Protein AF-A0A9Q9S6C7-F1 (afdb_monomer_lite)

Foldseek 3Di:
DDPPQFAEDQDPVRCVVCVVVVNGHDQYYYCDPLQVVLVVQQVVVCVVPVDPPDPPDGDPSSCVSCCVVDPDPDD

Organism: NCBI:txid2587529

pLDDT: mean 85.86, std 11.97, range [46.59, 96.62]

Secondary structure (DSSP, 8-state):
--TTSS-EESSHHHHHHHHHTT-S-SS-EE--HHHHHHHHHHHHHHHH--SS---S---HHHHHHHGGG-S----

Radius of gyration: 15.01 Å; chains: 1; bounding box: 34×30×37 Å

Structure (mmCIF, N/CA/C/O backbone):
data_AF-A0A9Q9S6C7-F1
#
_entry.id   AF-A0A9Q9S6C7-F1
#
loop_
_atom_site.group_PDB
_atom_site.id
_atom_site.type_symbol
_atom_site.label_atom_id
_atom_site.label_alt_id
_atom_site.label_comp_id
_atom_site.label_asym_id
_atom_site.label_entity_id
_atom_site.label_seq_id
_atom_site.pdbx_PDB_ins_code
_atom_site.Cartn_x
_atom_site.Cartn_y
_atom_site.Cartn_z
_atom_site.occupancy
_atom_site.B_iso_or_equiv
_atom_site.auth_seq_id
_atom_site.auth_comp_id
_atom_site.auth_asym_id
_atom_site.auth_atom_id
_atom_site.pdbx_PDB_model_num
ATOM 1 N N . MET A 1 1 ? -16.796 -3.740 -9.286 1.00 47.38 1 MET A N 1
ATOM 2 C CA . MET A 1 1 ? -16.233 -4.848 -8.483 1.00 47.38 1 MET A CA 1
ATOM 3 C C . MET A 1 1 ? -14.777 -4.534 -8.203 1.00 47.38 1 MET A C 1
ATOM 5 O O . MET A 1 1 ? -14.050 -4.256 -9.146 1.00 47.38 1 MET A O 1
ATOM 9 N N . GLN A 1 2 ? -14.368 -4.496 -6.935 1.00 57.78 2 GLN A N 1
ATOM 10 C CA . GLN A 1 2 ? -12.956 -4.383 -6.559 1.00 57.78 2 GLN A CA 1
ATOM 11 C C . GLN A 1 2 ? -12.381 -5.802 -6.496 1.00 57.78 2 GLN A C 1
ATOM 13 O O . GLN A 1 2 ? -12.843 -6.606 -5.695 1.00 57.78 2 GLN A O 1
ATOM 18 N N . PHE A 1 3 ? -11.389 -6.112 -7.328 1.00 67.38 3 PHE A N 1
ATOM 19 C CA . PHE A 1 3 ? -10.740 -7.435 -7.364 1.00 67.38 3 PHE A CA 1
ATOM 20 C C . PHE A 1 3 ? -9.692 -7.632 -6.261 1.00 67.38 3 PHE A C 1
ATOM 22 O O . PHE A 1 3 ? -9.035 -8.663 -6.190 1.00 67.38 3 PHE A O 1
ATOM 29 N N . LEU A 1 4 ? -9.499 -6.626 -5.407 1.00 66.19 4 LEU A N 1
ATOM 30 C CA . LEU A 1 4 ? -8.382 -6.567 -4.470 1.00 66.19 4 LEU A CA 1
ATOM 31 C C . LEU A 1 4 ? -8.536 -7.486 -3.249 1.00 66.19 4 LEU A C 1
ATOM 33 O O . LEU A 1 4 ? -7.612 -7.537 -2.444 1.00 66.19 4 LEU A O 1
ATOM 37 N N . ASN A 1 5 ? -9.657 -8.210 -3.094 1.00 77.25 5 ASN A N 1
ATOM 38 C CA . ASN A 1 5 ? -9.959 -9.076 -1.937 1.00 77.25 5 ASN A CA 1
ATOM 39 C C . ASN A 1 5 ? -9.689 -8.405 -0.570 1.00 77.25 5 ASN A C 1
ATOM 41 O O . ASN A 1 5 ? -9.489 -9.072 0.444 1.00 77.25 5 ASN A O 1
ATOM 45 N N . ARG A 1 6 ? -9.645 -7.068 -0.557 1.00 85.31 6 ARG A N 1
ATOM 46 C CA . ARG A 1 6 ? -9.345 -6.219 0.589 1.00 85.31 6 ARG A CA 1
ATOM 47 C C . ARG A 1 6 ? -9.811 -4.796 0.332 1.00 85.31 6 ARG A C 1
ATOM 49 O O . ARG A 1 6 ? -9.830 -4.341 -0.813 1.00 85.31 6 ARG A O 1
ATOM 56 N N . ARG A 1 7 ? -10.104 -4.086 1.416 1.00 89.44 7 ARG A N 1
ATOM 57 C CA . ARG A 1 7 ? -10.414 -2.655 1.408 1.00 89.44 7 ARG A CA 1
ATOM 58 C C . ARG A 1 7 ? -9.275 -1.874 2.048 1.00 89.44 7 ARG A C 1
ATOM 60 O O . ARG A 1 7 ? -8.660 -2.355 2.998 1.00 89.44 7 ARG A O 1
ATOM 67 N N . PHE A 1 8 ? -8.995 -0.699 1.496 1.00 90.38 8 PHE A N 1
ATOM 68 C CA . PHE A 1 8 ? -7.931 0.189 1.951 1.00 90.38 8 PHE A CA 1
ATOM 69 C C . PHE A 1 8 ? -8.534 1.371 2.703 1.00 90.38 8 PHE A C 1
ATOM 71 O O . PHE A 1 8 ? -9.495 1.975 2.230 1.00 90.38 8 PHE A O 1
ATOM 78 N N . PHE A 1 9 ? -7.930 1.713 3.833 1.00 94.75 9 PHE A N 1
ATOM 79 C CA . PHE A 1 9 ? -8.335 2.814 4.699 1.00 94.75 9 PHE A CA 1
ATOM 80 C C . PHE A 1 9 ? -7.161 3.770 4.887 1.00 94.75 9 PHE A C 1
ATOM 82 O O . PHE A 1 9 ? -6.006 3.343 4.936 1.00 94.75 9 PHE A O 1
ATOM 89 N N . ALA A 1 10 ? -7.450 5.068 4.954 1.00 93.94 10 ALA A N 1
ATOM 90 C CA . ALA A 1 10 ? -6.416 6.088 5.108 1.00 93.94 10 ALA A CA 1
ATOM 91 C C . ALA A 1 10 ? -5.736 6.006 6.482 1.00 93.94 10 ALA A C 1
ATOM 93 O O . ALA A 1 10 ? -4.523 6.161 6.581 1.00 93.94 10 ALA A O 1
ATOM 94 N N . ASP A 1 11 ? -6.516 5.719 7.521 1.00 95.06 11 ASP A N 1
ATOM 95 C CA . ASP A 1 11 ? -6.080 5.688 8.910 1.00 95.06 11 ASP A CA 1
ATOM 96 C C . ASP A 1 11 ? -6.966 4.748 9.746 1.00 95.06 11 ASP A C 1
ATOM 98 O O . ASP A 1 11 ? -7.879 4.091 9.234 1.00 95.06 11 ASP A O 1
ATOM 102 N N . GLN A 1 12 ? -6.661 4.671 11.043 1.00 94.19 12 GLN A N 1
ATOM 103 C CA . GLN A 1 12 ? -7.398 3.844 11.993 1.00 94.19 12 GLN A CA 1
ATOM 104 C C . GLN A 1 12 ? -8.842 4.324 12.186 1.00 94.19 12 GLN A C 1
ATOM 106 O O . GLN A 1 12 ? -9.739 3.496 12.242 1.00 94.19 12 GLN A O 1
ATOM 111 N N . ALA A 1 13 ? -9.092 5.636 12.207 1.00 96.00 13 ALA A N 1
ATOM 112 C CA . ALA A 1 13 ? -10.437 6.174 12.409 1.00 96.00 13 ALA A CA 1
ATOM 113 C C . ALA A 1 13 ? -11.373 5.817 11.240 1.00 96.00 13 ALA A C 1
ATOM 115 O O . ALA A 1 13 ? -12.531 5.457 11.447 1.00 96.00 13 ALA A O 1
ATOM 116 N N . ALA A 1 14 ? -10.861 5.860 10.008 1.00 95.81 14 ALA A N 1
ATOM 117 C CA . ALA A 1 14 ? -11.586 5.430 8.819 1.00 95.81 14 ALA A CA 1
ATOM 118 C C . ALA A 1 14 ? -11.888 3.923 8.842 1.00 95.81 14 ALA A C 1
ATOM 120 O O . ALA A 1 14 ? -12.956 3.506 8.391 1.00 95.81 14 ALA A O 1
ATOM 121 N N . LEU A 1 15 ? -10.965 3.111 9.367 1.00 94.62 15 LEU A N 1
ATOM 122 C CA . LEU A 1 15 ? -11.194 1.681 9.555 1.00 94.62 15 LEU A CA 1
ATOM 123 C C . LEU A 1 15 ? -12.259 1.425 10.628 1.00 94.62 15 LEU A C 1
ATOM 125 O O . LEU A 1 15 ? -13.184 0.660 10.375 1.00 94.62 15 LEU A O 1
ATOM 129 N N . ASP A 1 16 ? -12.163 2.078 11.783 1.00 96.06 16 ASP A N 1
ATOM 130 C CA . ASP A 1 16 ? -13.102 1.899 12.895 1.00 96.06 16 ASP A CA 1
ATOM 131 C C . ASP A 1 16 ? -14.528 2.268 12.468 1.00 96.06 16 ASP A C 1
ATOM 133 O O . ASP A 1 16 ? -15.457 1.482 12.648 1.00 96.06 16 ASP A O 1
ATOM 137 N N . ASN A 1 17 ? -14.691 3.395 11.768 1.00 96.19 17 ASN A N 1
ATOM 138 C CA . ASN A 1 17 ? -15.976 3.785 11.193 1.00 96.19 17 ASN A CA 1
ATOM 139 C C . ASN A 1 17 ? -16.506 2.740 10.196 1.00 96.19 17 ASN A C 1
ATOM 141 O O . ASN A 1 17 ? -17.698 2.435 10.172 1.00 96.19 17 ASN A O 1
ATOM 145 N N . ALA A 1 18 ? -15.633 2.155 9.374 1.00 93.56 18 ALA A N 1
ATOM 146 C CA . ALA A 1 18 ? -16.035 1.104 8.450 1.00 93.56 18 ALA A CA 1
ATOM 147 C C . ALA A 1 18 ? -16.396 -0.203 9.169 1.00 93.56 18 ALA A C 1
ATOM 149 O O . ALA A 1 18 ? -17.239 -0.937 8.666 1.00 93.56 18 ALA A O 1
ATOM 150 N N . ILE A 1 19 ? -15.797 -0.508 10.320 1.00 93.56 19 ILE A N 1
ATOM 151 C CA . ILE A 1 19 ? -16.173 -1.664 11.144 1.00 93.56 19 ILE A CA 1
ATOM 152 C C . ILE A 1 19 ? -17.569 -1.449 11.736 1.00 93.56 19 ILE A C 1
ATOM 154 O O . ILE A 1 19 ? -18.411 -2.335 11.618 1.00 93.56 19 ILE A O 1
ATOM 158 N N . GLU A 1 20 ? -17.840 -0.266 12.293 1.00 95.00 20 GLU A N 1
ATOM 159 C CA . GLU A 1 20 ? -19.151 0.090 12.858 1.00 95.00 20 GLU A CA 1
ATOM 160 C C . GLU A 1 20 ? -20.283 0.013 11.827 1.00 95.00 20 GLU A C 1
ATOM 162 O O . GLU A 1 20 ? -21.404 -0.359 12.160 1.00 95.00 20 GLU A O 1
ATOM 167 N N . ASN A 1 21 ? -19.983 0.332 10.567 1.00 93.44 21 ASN A N 1
ATOM 168 C CA . ASN A 1 21 ? -20.941 0.301 9.462 1.00 93.44 21 ASN A CA 1
ATOM 169 C C . ASN A 1 21 ? -20.901 -1.007 8.647 1.00 93.44 21 ASN A C 1
ATOM 171 O O . ASN A 1 21 ? -21.409 -1.033 7.525 1.00 93.44 21 ASN A O 1
ATOM 175 N N . GLU A 1 22 ? -20.247 -2.064 9.147 1.00 89.00 22 GLU A N 1
ATOM 176 C CA . GLU A 1 22 ? -20.107 -3.366 8.462 1.00 89.00 22 GLU A CA 1
ATOM 177 C C . GLU A 1 22 ? -19.485 -3.267 7.044 1.00 89.00 22 GLU A C 1
ATOM 179 O O . GLU A 1 22 ? -19.645 -4.125 6.176 1.00 89.00 22 GLU A O 1
ATOM 184 N N . GLY A 1 23 ? -18.730 -2.198 6.793 1.00 89.00 23 GLY A N 1
ATOM 185 C CA . GLY A 1 23 ? -18.107 -1.848 5.520 1.00 89.00 23 GLY A CA 1
ATOM 186 C C . GLY A 1 23 ? -16.614 -2.174 5.416 1.00 89.00 23 GLY A C 1
ATOM 187 O O . GLY A 1 23 ? -16.023 -1.911 4.364 1.00 89.00 23 GLY A O 1
ATOM 188 N N . ALA A 1 24 ? -15.988 -2.725 6.461 1.00 87.75 24 ALA A N 1
ATOM 189 C CA . ALA A 1 24 ? -14.550 -3.025 6.490 1.00 87.75 24 ALA A CA 1
ATOM 190 C C . ALA A 1 24 ? -14.139 -4.191 5.562 1.00 87.75 24 ALA A C 1
ATOM 192 O O . ALA A 1 24 ? -13.052 -4.170 4.974 1.00 87.75 24 ALA A O 1
ATOM 193 N N . GLY A 1 25 ? -15.032 -5.166 5.363 1.00 88.50 25 GLY A N 1
ATOM 194 C CA . GLY A 1 25 ? -14.749 -6.413 4.641 1.00 88.50 25 GLY A CA 1
ATOM 195 C C . GLY A 1 25 ? -13.827 -7.369 5.414 1.00 88.50 25 GLY A C 1
ATOM 196 O O . GLY A 1 25 ? -13.453 -7.098 6.550 1.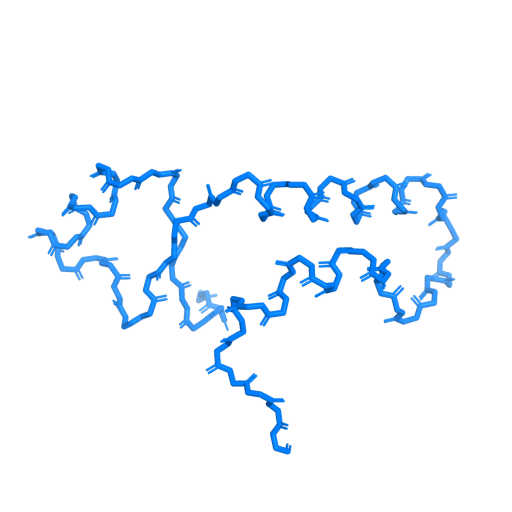00 88.50 25 GLY A O 1
ATOM 197 N N . ASP A 1 26 ? -13.437 -8.482 4.786 1.00 87.81 26 ASP A N 1
ATOM 198 C CA . ASP A 1 26 ? -12.783 -9.601 5.493 1.00 87.81 26 ASP A CA 1
ATOM 199 C C . ASP A 1 26 ? -11.314 -9.357 5.875 1.00 87.81 26 ASP A C 1
ATOM 201 O O . ASP A 1 26 ? -10.813 -9.911 6.852 1.00 87.81 26 ASP A O 1
ATOM 205 N N . ARG A 1 27 ? -10.575 -8.577 5.075 1.00 88.12 27 ARG A N 1
ATOM 206 C CA . ARG A 1 27 ? -9.120 -8.369 5.242 1.00 88.12 27 ARG A CA 1
ATOM 207 C C . ARG A 1 27 ? -8.747 -6.893 5.063 1.00 88.12 27 ARG A C 1
ATOM 209 O O . ARG A 1 27 ? -8.026 -6.566 4.114 1.00 88.12 27 ARG A O 1
ATOM 216 N N . PRO A 1 28 ? -9.257 -5.980 5.910 1.00 91.25 28 PRO A N 1
ATOM 217 C CA . PRO A 1 28 ? -8.991 -4.552 5.772 1.00 91.25 28 PRO A CA 1
ATOM 218 C C . PRO A 1 28 ? -7.493 -4.241 5.899 1.00 91.25 28 PRO A C 1
ATOM 220 O O . PRO A 1 28 ? -6.730 -4.987 6.516 1.00 91.25 28 PRO A O 1
ATOM 223 N N . ILE A 1 29 ? -7.051 -3.137 5.300 1.00 91.75 29 ILE A N 1
ATOM 224 C CA . ILE A 1 29 ? -5.688 -2.627 5.461 1.00 91.75 29 ILE A CA 1
ATOM 225 C C . ILE A 1 29 ? -5.669 -1.114 5.596 1.00 91.75 29 ILE A C 1
ATOM 227 O O . ILE A 1 29 ? -6.392 -0.410 4.897 1.00 91.75 29 ILE A O 1
ATOM 231 N N . ILE A 1 30 ? -4.789 -0.627 6.464 1.00 94.56 30 ILE A N 1
ATOM 232 C CA . ILE A 1 30 ? -4.488 0.795 6.603 1.00 94.56 30 ILE A CA 1
ATOM 233 C C . ILE A 1 30 ? -3.289 1.134 5.718 1.00 94.56 30 ILE A C 1
ATOM 235 O O . ILE A 1 30 ? -2.310 0.387 5.662 1.00 94.56 30 ILE A O 1
ATOM 239 N N . ILE A 1 31 ? -3.360 2.266 5.023 1.00 94.50 31 ILE A N 1
ATOM 240 C CA . ILE A 1 31 ? -2.278 2.775 4.182 1.00 94.50 31 ILE A CA 1
ATOM 241 C C . ILE A 1 31 ? -1.138 3.273 5.081 1.00 94.50 31 ILE A C 1
ATOM 243 O O . ILE A 1 31 ? -1.166 4.382 5.604 1.00 94.50 31 ILE A O 1
ATOM 247 N N . THR A 1 32 ? -0.115 2.441 5.263 1.00 94.31 32 THR A N 1
ATOM 248 C CA . THR A 1 32 ? 1.073 2.786 6.054 1.00 94.31 32 THR A CA 1
ATOM 249 C C . THR A 1 32 ? 2.080 3.615 5.245 1.00 94.31 32 THR A C 1
ATOM 251 O O . THR A 1 32 ? 2.075 3.565 4.007 1.00 94.31 32 THR A O 1
ATOM 254 N N . PRO A 1 33 ? 3.033 4.301 5.908 1.00 95.19 33 PRO A N 1
ATOM 255 C CA . PRO A 1 33 ? 4.144 4.963 5.221 1.00 95.19 33 PRO A CA 1
ATOM 256 C C . PRO A 1 33 ? 4.964 4.020 4.324 1.00 95.19 33 PRO A C 1
ATOM 258 O O . PRO A 1 33 ? 5.481 4.445 3.291 1.00 95.19 33 PRO A O 1
ATOM 261 N N . SER A 1 34 ? 5.051 2.728 4.664 1.00 93.62 34 SER A N 1
ATOM 262 C CA . SER A 1 34 ? 5.716 1.711 3.837 1.00 93.62 34 SER A CA 1
ATOM 263 C C . SER A 1 34 ? 4.972 1.463 2.524 1.00 93.62 34 SER A C 1
ATOM 265 O O . SER A 1 34 ? 5.604 1.381 1.473 1.00 93.62 34 SER A O 1
ATOM 267 N N . ILE A 1 35 ? 3.635 1.400 2.561 1.00 93.94 35 ILE A N 1
ATOM 268 C CA . ILE A 1 35 ? 2.801 1.256 1.357 1.00 93.94 35 ILE A CA 1
ATOM 269 C C . ILE A 1 35 ? 2.922 2.505 0.486 1.00 93.94 35 ILE A C 1
ATOM 271 O O . ILE A 1 35 ? 3.126 2.390 -0.720 1.00 93.94 35 ILE A O 1
ATOM 275 N N . GLN A 1 36 ? 2.862 3.695 1.090 1.00 95.75 36 GLN A N 1
ATOM 276 C CA . GLN A 1 36 ? 3.043 4.956 0.365 1.00 95.75 36 GLN A CA 1
ATOM 277 C C . GLN A 1 36 ? 4.415 5.016 -0.315 1.00 95.75 36 GLN A C 1
ATOM 279 O O . GLN A 1 36 ? 4.499 5.284 -1.511 1.00 95.75 36 GLN A O 1
ATOM 284 N N . SER A 1 37 ? 5.483 4.683 0.414 1.00 96.62 37 SER A N 1
ATOM 285 C CA . SER A 1 37 ? 6.847 4.626 -0.127 1.00 96.62 37 SER A CA 1
ATOM 286 C C . SER A 1 37 ? 6.955 3.650 -1.300 1.00 96.62 37 SER A C 1
ATOM 288 O O . SER A 1 37 ? 7.538 3.987 -2.326 1.00 96.62 37 SER A O 1
ATOM 290 N N . ALA A 1 38 ? 6.351 2.463 -1.195 1.00 95.19 38 ALA A N 1
ATOM 291 C CA . ALA A 1 38 ? 6.349 1.482 -2.277 1.00 95.19 38 ALA A CA 1
ATOM 292 C C . ALA A 1 38 ? 5.641 1.998 -3.540 1.00 95.19 38 ALA A C 1
ATOM 294 O O . ALA A 1 38 ? 6.155 1.822 -4.644 1.00 95.19 38 ALA A O 1
ATOM 295 N N . VAL A 1 39 ? 4.496 2.671 -3.384 1.00 94.50 39 VAL A N 1
ATOM 296 C CA . VAL A 1 39 ? 3.762 3.288 -4.501 1.00 94.50 39 VAL A CA 1
ATOM 297 C C . VAL A 1 39 ? 4.598 4.379 -5.164 1.00 94.50 39 VAL A C 1
ATOM 299 O O . VAL A 1 39 ? 4.687 4.413 -6.388 1.00 94.50 39 VAL A O 1
ATOM 302 N N . LEU A 1 40 ? 5.255 5.234 -4.377 1.00 96.25 40 LEU A N 1
ATOM 303 C CA . LEU A 1 40 ? 6.116 6.296 -4.904 1.00 96.25 40 LEU A CA 1
ATOM 304 C C . LEU A 1 40 ? 7.345 5.741 -5.635 1.00 96.25 40 LEU A C 1
ATOM 306 O O . LEU A 1 40 ? 7.730 6.281 -6.668 1.00 96.25 40 LEU A O 1
ATOM 310 N N . LEU A 1 41 ? 7.926 4.639 -5.154 1.00 94.94 41 LEU A N 1
ATOM 311 C CA . LEU A 1 41 ? 9.026 3.949 -5.834 1.00 94.94 41 LEU A CA 1
ATOM 312 C C . LEU A 1 41 ? 8.593 3.373 -7.187 1.00 94.94 41 LEU A C 1
ATOM 314 O O . LEU A 1 41 ? 9.311 3.520 -8.173 1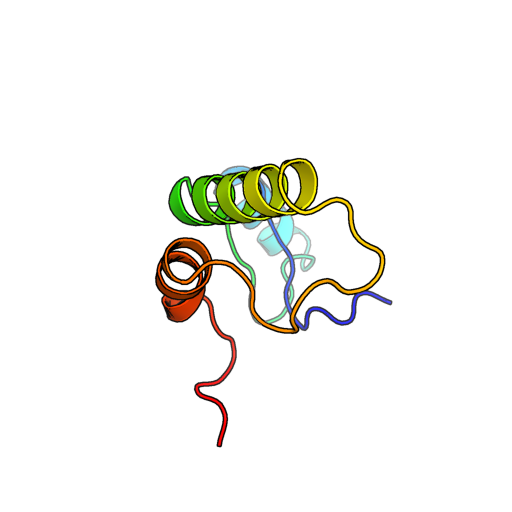.00 94.94 41 LEU A O 1
ATOM 318 N N . ILE A 1 42 ? 7.414 2.747 -7.251 1.00 92.81 42 ILE A N 1
ATOM 319 C CA . ILE A 1 42 ? 6.844 2.252 -8.513 1.00 92.81 42 ILE A CA 1
ATOM 320 C C . ILE A 1 42 ? 6.564 3.423 -9.460 1.00 92.81 42 ILE A C 1
ATOM 322 O O . ILE A 1 42 ? 6.900 3.350 -10.638 1.00 92.81 42 ILE A O 1
ATOM 326 N N . LEU A 1 43 ? 5.991 4.516 -8.950 1.00 93.31 43 LEU A N 1
ATOM 327 C CA . LEU A 1 43 ? 5.696 5.709 -9.740 1.00 93.31 43 LEU A CA 1
ATOM 328 C C . LEU A 1 43 ? 6.966 6.333 -10.334 1.00 93.31 43 LEU A C 1
ATOM 330 O O . LEU A 1 43 ? 6.988 6.649 -11.521 1.00 93.31 43 LEU A O 1
ATOM 334 N N . GLY A 1 44 ? 8.020 6.488 -9.528 1.00 91.88 44 GLY A N 1
ATOM 335 C CA . GLY A 1 44 ? 9.314 6.989 -9.994 1.00 91.88 44 GLY A CA 1
ATOM 336 C C . GLY A 1 44 ? 9.909 6.093 -11.076 1.00 91.88 44 GLY A C 1
ATOM 337 O O . GLY A 1 44 ? 10.307 6.578 -12.131 1.00 91.88 44 GLY A O 1
ATOM 338 N N . TRP A 1 45 ? 9.856 4.776 -10.871 1.00 90.56 45 TRP A N 1
ATOM 339 C CA . TRP A 1 45 ? 10.316 3.811 -11.864 1.00 90.56 45 TRP A CA 1
ATOM 340 C C . TRP A 1 45 ? 9.544 3.903 -13.189 1.00 90.56 45 TRP A C 1
ATOM 342 O O . TRP A 1 45 ? 10.170 3.920 -14.245 1.00 90.56 45 TRP A O 1
ATOM 352 N N . LEU A 1 46 ? 8.212 4.036 -13.159 1.00 89.19 46 LEU A N 1
ATOM 353 C CA . LEU A 1 46 ? 7.395 4.242 -14.366 1.00 89.19 46 LEU A CA 1
ATOM 354 C C . LEU A 1 46 ? 7.733 5.560 -15.078 1.00 89.19 46 LEU A C 1
ATOM 356 O O . LEU A 1 46 ? 7.707 5.640 -16.303 1.00 89.19 46 LEU A O 1
ATOM 360 N N . TYR A 1 47 ? 8.049 6.609 -14.318 1.00 88.12 47 TYR A N 1
ATOM 361 C CA . TYR A 1 47 ? 8.427 7.901 -14.884 1.00 88.12 47 TYR A CA 1
ATOM 362 C C . TYR A 1 47 ? 9.785 7.860 -15.601 1.00 88.12 47 TYR A C 1
ATOM 364 O O . TYR A 1 47 ? 9.967 8.551 -16.609 1.00 88.12 47 TYR A O 1
ATOM 372 N N . GLU A 1 48 ? 10.727 7.069 -15.085 1.00 87.88 48 GLU A N 1
ATOM 373 C CA . GLU A 1 48 ? 12.056 6.848 -15.668 1.00 87.88 48 GLU A CA 1
ATOM 374 C C . GLU A 1 48 ? 12.011 5.895 -16.870 1.00 87.88 48 GLU A C 1
ATOM 376 O O . GLU A 1 48 ? 12.685 6.127 -17.874 1.00 87.88 48 GLU A O 1
ATOM 381 N N . ASN A 1 49 ? 11.179 4.854 -16.804 1.00 84.25 49 ASN A N 1
ATOM 382 C CA . ASN A 1 49 ? 11.067 3.816 -17.824 1.00 84.25 49 ASN A CA 1
ATOM 383 C C . ASN A 1 49 ? 9.827 4.071 -18.689 1.00 84.25 49 ASN A C 1
ATOM 385 O O . ASN A 1 49 ? 8.784 3.469 -18.493 1.00 84.25 49 ASN A O 1
ATOM 389 N N . ARG A 1 50 ? 9.920 4.990 -19.656 1.00 79.69 50 ARG A N 1
ATOM 390 C CA . ARG A 1 50 ? 8.774 5.405 -20.501 1.00 79.69 50 ARG A CA 1
ATOM 391 C C . ARG A 1 50 ? 8.579 4.582 -21.779 1.00 79.69 50 ARG A C 1
ATOM 393 O O . ARG A 1 50 ? 7.878 5.029 -22.684 1.00 79.69 50 ARG A O 1
ATOM 400 N N . GLY A 1 51 ? 9.268 3.453 -21.904 1.00 73.88 51 GLY A N 1
ATOM 401 C CA . GLY A 1 51 ? 9.122 2.572 -23.060 1.00 73.88 51 GLY A CA 1
ATOM 402 C C . GLY A 1 51 ? 7.823 1.772 -22.991 1.00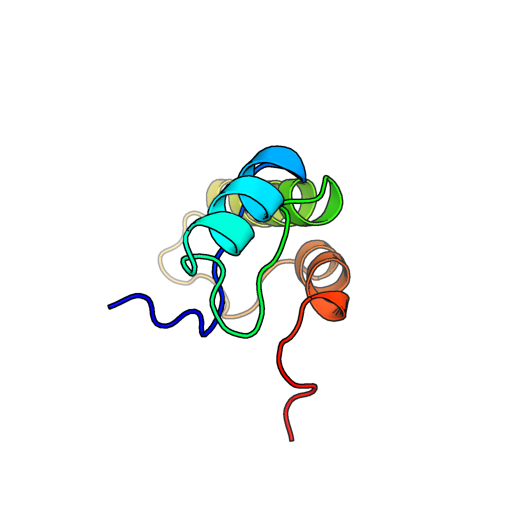 73.88 51 GLY A C 1
ATOM 403 O O . GLY A 1 51 ? 7.355 1.464 -21.899 1.00 73.88 51 GLY A O 1
ATOM 404 N N . ASP A 1 52 ? 7.273 1.398 -24.149 1.00 68.25 52 ASP A N 1
ATOM 405 C CA . ASP A 1 52 ? 6.130 0.470 -24.225 1.00 68.25 52 ASP A CA 1
ATOM 406 C C . ASP A 1 52 ? 6.485 -0.933 -23.698 1.00 68.25 52 ASP A C 1
ATOM 408 O O . ASP A 1 52 ? 5.611 -1.673 -23.251 1.00 68.25 52 ASP A O 1
ATOM 412 N N . ASP A 1 53 ? 7.775 -1.284 -23.709 1.00 66.25 53 ASP A N 1
ATOM 413 C CA . ASP A 1 53 ? 8.302 -2.520 -23.133 1.00 66.25 53 ASP A CA 1
ATOM 414 C C . ASP A 1 53 ? 8.791 -2.274 -21.699 1.00 66.25 53 ASP A C 1
ATOM 416 O O . ASP A 1 53 ? 9.986 -2.163 -21.407 1.00 66.25 53 ASP A O 1
ATOM 420 N N . LEU A 1 54 ? 7.831 -2.107 -20.789 1.00 67.25 54 LEU A N 1
ATOM 421 C CA . LEU A 1 54 ? 8.099 -2.172 -19.359 1.00 67.25 54 LEU A CA 1
ATOM 422 C C . LEU A 1 54 ? 8.398 -3.631 -19.011 1.00 67.25 54 LEU A C 1
ATOM 424 O O . LEU A 1 54 ? 7.491 -4.466 -19.009 1.00 67.25 54 LEU A O 1
ATOM 428 N N . GLY A 1 55 ? 9.659 -3.935 -18.686 1.00 67.38 55 GLY A N 1
ATOM 429 C CA . GLY A 1 55 ? 10.023 -5.239 -18.134 1.00 67.38 55 GLY A CA 1
ATOM 430 C C . GLY A 1 55 ? 9.054 -5.633 -17.012 1.00 67.38 55 GLY A C 1
ATOM 431 O O . GLY A 1 55 ? 8.652 -4.792 -16.209 1.00 67.38 55 GLY A O 1
ATOM 432 N N . HIS A 1 56 ? 8.651 -6.904 -16.966 1.00 67.25 56 HIS A N 1
ATOM 433 C CA . HIS A 1 56 ? 7.546 -7.390 -16.121 1.00 67.25 56 HIS A CA 1
ATOM 434 C C . HIS A 1 56 ? 7.749 -7.235 -14.600 1.00 67.25 56 HIS A C 1
ATOM 436 O O . HIS A 1 56 ? 6.866 -7.583 -13.815 1.00 67.25 56 HIS A O 1
ATOM 442 N N . ASP A 1 57 ? 8.897 -6.719 -14.166 1.00 74.75 57 ASP A N 1
ATOM 443 C CA . ASP A 1 57 ? 9.290 -6.626 -12.772 1.00 74.75 57 ASP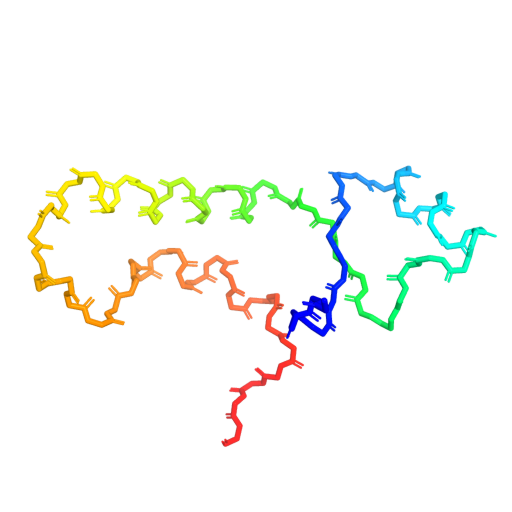 A CA 1
ATOM 444 C C . ASP A 1 57 ? 9.176 -5.199 -12.223 1.00 74.75 57 ASP A C 1
ATOM 446 O O . ASP A 1 57 ? 9.888 -4.284 -12.629 1.00 74.75 57 ASP A O 1
ATOM 450 N N . ILE A 1 58 ? 8.340 -5.032 -11.195 1.00 80.38 58 ILE A N 1
ATOM 451 C CA . ILE A 1 58 ? 8.348 -3.834 -10.343 1.00 80.38 58 ILE A CA 1
ATOM 452 C C . ILE A 1 58 ? 9.671 -3.721 -9.559 1.00 80.38 58 ILE A C 1
ATOM 454 O O . ILE A 1 58 ? 10.269 -4.758 -9.237 1.00 80.38 58 ILE A O 1
ATOM 458 N N . PRO A 1 59 ? 10.089 -2.509 -9.141 1.00 89.12 59 PRO A N 1
ATOM 459 C CA . PRO A 1 59 ? 11.305 -2.306 -8.355 1.00 89.12 59 PRO A CA 1
ATOM 460 C C . PRO A 1 59 ? 11.406 -3.227 -7.132 1.00 89.12 59 PRO A C 1
ATOM 462 O O . PRO A 1 59 ? 10.479 -3.317 -6.322 1.00 89.12 59 PRO A O 1
ATOM 465 N N . GLY A 1 60 ? 12.568 -3.864 -6.953 1.00 90.38 60 GLY A N 1
ATOM 466 C CA . GLY A 1 60 ? 12.853 -4.750 -5.815 1.00 90.38 60 GLY A CA 1
ATOM 467 C C . GLY A 1 60 ? 12.537 -4.138 -4.438 1.00 90.38 60 GLY A C 1
ATOM 468 O O . GLY A 1 60 ? 11.880 -4.801 -3.633 1.00 90.38 60 GLY A O 1
ATOM 469 N N . PRO A 1 61 ? 12.900 -2.868 -4.165 1.00 91.75 61 PRO A N 1
ATOM 470 C CA . PRO A 1 61 ? 12.553 -2.214 -2.903 1.00 91.75 61 PRO A CA 1
ATOM 471 C C . PRO A 1 61 ? 11.040 -2.084 -2.674 1.00 91.75 61 PRO A C 1
ATOM 473 O O . PRO A 1 61 ? 10.564 -2.337 -1.568 1.00 91.75 61 PRO A O 1
ATOM 476 N N . ALA A 1 62 ? 10.263 -1.760 -3.715 1.00 93.06 62 ALA A N 1
ATOM 477 C CA . ALA A 1 62 ? 8.806 -1.692 -3.611 1.00 93.06 62 ALA A CA 1
ATOM 478 C C . ALA A 1 62 ? 8.208 -3.072 -3.299 1.00 93.06 62 ALA A C 1
ATOM 480 O O . ALA A 1 62 ? 7.337 -3.200 -2.440 1.00 93.06 62 ALA A O 1
ATOM 481 N N . ARG A 1 63 ? 8.732 -4.125 -3.934 1.00 90.81 63 ARG A N 1
ATOM 482 C CA . ARG A 1 63 ? 8.332 -5.514 -3.671 1.00 90.81 63 ARG A CA 1
ATOM 483 C C . ARG A 1 63 ? 8.609 -5.931 -2.229 1.00 90.81 63 ARG A C 1
ATOM 485 O O . ARG A 1 63 ? 7.751 -6.546 -1.603 1.00 90.81 63 ARG A O 1
ATOM 492 N N . TRP A 1 64 ? 9.771 -5.567 -1.689 1.00 92.56 64 TRP A N 1
ATOM 493 C CA . TRP A 1 64 ? 10.133 -5.857 -0.301 1.00 92.56 64 TRP A CA 1
ATOM 494 C C . TRP A 1 64 ? 9.196 -5.163 0.696 1.00 92.56 64 TRP A C 1
ATOM 496 O O . TRP A 1 64 ? 8.699 -5.812 1.614 1.00 92.56 64 TRP A O 1
ATOM 506 N N . LEU A 1 65 ? 8.877 -3.884 0.466 1.00 94.25 65 LEU A N 1
ATOM 507 C CA . LEU A 1 65 ? 7.942 -3.118 1.300 1.00 94.25 65 LEU A CA 1
ATOM 508 C C . LEU A 1 65 ? 6.507 -3.664 1.260 1.00 94.25 65 LEU A C 1
ATOM 510 O O . LEU A 1 65 ? 5.786 -3.560 2.250 1.00 94.25 65 LEU A O 1
ATOM 514 N N . LEU A 1 66 ? 6.083 -4.240 0.131 1.00 91.12 66 LEU A N 1
ATOM 515 C CA . LEU A 1 66 ? 4.734 -4.788 -0.038 1.00 91.12 66 LEU A CA 1
ATOM 516 C C . LEU A 1 66 ? 4.604 -6.253 0.399 1.00 91.12 66 LEU A C 1
ATOM 518 O O . LEU A 1 66 ? 3.489 -6.709 0.656 1.00 91.12 66 LEU A O 1
ATOM 522 N N . ASN A 1 67 ? 5.714 -6.987 0.522 1.00 90.69 67 ASN A N 1
ATOM 523 C CA . ASN A 1 67 ? 5.707 -8.411 0.861 1.00 90.69 67 ASN A CA 1
ATOM 524 C C . ASN A 1 67 ? 4.954 -8.748 2.170 1.00 90.69 67 ASN A C 1
ATOM 526 O O . ASN A 1 67 ? 4.189 -9.713 2.159 1.00 90.69 67 ASN A O 1
ATOM 530 N N . PRO A 1 68 ? 5.061 -7.961 3.263 1.00 90.31 68 PRO A N 1
ATOM 531 C CA . PRO A 1 68 ? 4.313 -8.222 4.498 1.00 90.31 68 PRO A CA 1
ATOM 532 C C . PRO A 1 68 ? 2.792 -8.084 4.358 1.00 90.31 68 PRO A C 1
ATOM 534 O O . PRO A 1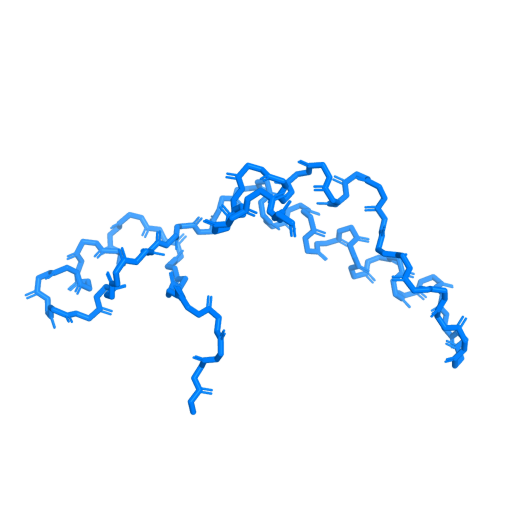 68 ? 2.048 -8.619 5.173 1.00 90.31 68 PRO A O 1
ATOM 537 N N . TYR A 1 69 ? 2.314 -7.360 3.342 1.00 88.44 69 TYR A N 1
ATOM 538 C CA . TYR A 1 69 ? 0.892 -7.073 3.149 1.00 88.44 69 TYR A CA 1
ATOM 539 C C . TYR A 1 69 ? 0.201 -8.052 2.198 1.00 88.44 69 TYR A C 1
ATOM 541 O O . TYR A 1 69 ? -0.964 -7.840 1.850 1.00 88.44 69 TYR A O 1
ATOM 549 N N . ARG A 1 70 ? 0.890 -9.105 1.751 1.00 86.12 70 ARG A N 1
ATOM 550 C CA . ARG A 1 70 ? 0.325 -10.119 0.858 1.00 86.12 70 ARG A CA 1
ATOM 551 C C . ARG A 1 70 ? -0.799 -10.902 1.548 1.00 86.12 70 ARG A C 1
ATOM 553 O O . ARG A 1 70 ? -0.745 -11.191 2.737 1.00 86.12 70 ARG A O 1
ATOM 560 N N . ILE A 1 71 ? -1.830 -11.239 0.773 1.00 79.25 71 ILE A N 1
ATOM 561 C CA . ILE A 1 71 ? -2.981 -12.048 1.215 1.00 79.25 71 ILE A CA 1
ATOM 562 C C . ILE A 1 71 ? -2.586 -13.527 1.342 1.00 79.25 71 ILE A C 1
ATOM 564 O O . ILE A 1 71 ? -3.083 -14.220 2.233 1.00 79.25 71 ILE A O 1
ATOM 568 N N . ASP A 1 72 ? -1.682 -13.973 0.469 1.00 72.06 72 ASP A N 1
ATOM 569 C CA . ASP A 1 72 ? -1.148 -15.327 0.411 1.00 72.06 72 ASP A CA 1
ATOM 570 C C . ASP A 1 72 ? 0.349 -15.293 0.038 1.00 72.06 72 ASP A C 1
ATOM 572 O O . ASP A 1 72 ? 0.806 -14.399 -0.690 1.00 72.06 72 ASP A O 1
ATOM 576 N N . MET A 1 73 ? 1.114 -16.267 0.537 1.00 64.12 73 MET A N 1
ATOM 577 C CA . MET A 1 73 ? 2.540 -16.441 0.229 1.00 64.12 73 MET A CA 1
ATOM 578 C C . MET A 1 73 ? 2.779 -16.926 -1.206 1.00 64.12 73 MET A C 1
ATOM 580 O O . MET A 1 73 ? 3.923 -16.893 -1.660 1.00 64.12 73 MET A O 1
ATOM 584 N N . GLY A 1 74 ? 1.713 -17.218 -1.960 1.00 60.19 74 GLY A N 1
ATOM 585 C CA . GLY A 1 74 ? 1.798 -17.798 -3.294 1.00 60.19 74 GLY A CA 1
ATOM 586 C C . GLY A 1 74 ? 2.271 -19.237 -3.159 1.00 60.19 74 GLY A C 1
ATOM 587 O O . GLY A 1 74 ? 3.459 -19.471 -2.949 1.00 60.19 74 GLY A O 1
ATOM 588 N N . VAL A 1 75 ? 1.329 -20.178 -3.203 1.00 46.59 75 VAL A N 1
ATOM 589 C CA . VAL A 1 75 ? 1.646 -21.595 -3.424 1.00 46.59 75 VAL A CA 1
ATOM 590 C C . VAL A 1 75 ? 1.931 -21.853 -4.895 1.00 46.59 75 VAL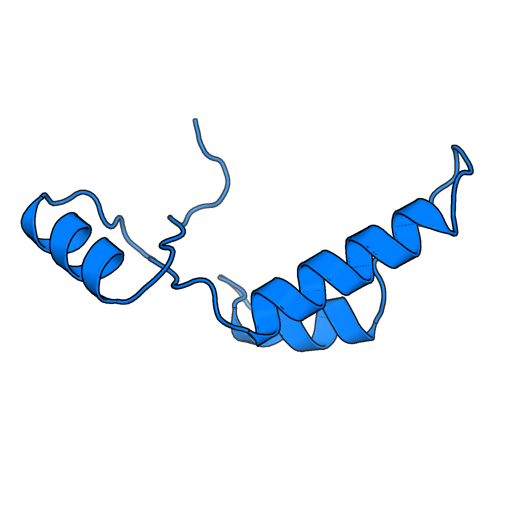 A C 1
ATOM 592 O O . VAL A 1 75 ? 1.277 -21.201 -5.742 1.00 46.59 75 VAL A O 1
#

Sequence (75 aa):
MQFLNRRFFADQAALDNAIENEGAGDRPIIITPSIQSAVLLILGWLYENRGDDLGHDIPGPARWLLNPYRIDMGV